Protein AF-A0A6B3HB04-F1 (afdb_monomer_lite)

Foldseek 3Di:
DVQQVDDDPQEWHWDDKDWDQPPVPRDIDIDTDTDDADAAQLVVVQCVQADPVRDRDDDDPVVVVVQVVQVVVSQVSQVVVVKDDDDDDSRQWGDDDPHIHGHDCVRIDD

Structure (mmCIF, N/CA/C/O backbone):
data_AF-A0A6B3HB04-F1
#
_entry.id   AF-A0A6B3HB04-F1
#
loop_
_atom_site.group_PDB
_atom_site.id
_atom_site.type_symbol
_atom_site.label_atom_id
_atom_site.label_alt_id
_atom_site.label_comp_id
_atom_site.label_asym_id
_atom_site.label_entity_id
_atom_site.label_seq_id
_atom_site.pdbx_PDB_ins_code
_atom_site.Cartn_x
_atom_site.Cartn_y
_atom_site.Cartn_z
_atom_site.occupancy
_atom_site.B_iso_or_equiv
_atom_site.auth_seq_id
_atom_site.auth_comp_id
_atom_site.auth_asym_id
_atom_site.auth_atom_id
_atom_site.pdbx_PDB_model_num
ATOM 1 N N . ARG A 1 1 ? -11.345 1.991 14.980 1.00 61.66 1 ARG A N 1
ATOM 2 C CA . ARG A 1 1 ? -11.864 0.626 15.265 1.00 61.66 1 ARG A CA 1
ATOM 3 C C . ARG A 1 1 ? -12.165 -0.167 13.990 1.00 61.66 1 ARG A C 1
ATOM 5 O O . ARG A 1 1 ? -11.665 -1.272 13.910 1.00 61.66 1 ARG A O 1
ATOM 12 N N . PHE A 1 2 ? -12.837 0.388 12.969 1.00 75.94 2 PHE A N 1
ATOM 13 C CA . PHE A 1 2 ? -13.143 -0.356 11.726 1.00 75.94 2 PHE A CA 1
ATOM 14 C C . PHE A 1 2 ? -11.912 -0.842 10.929 1.00 75.94 2 PHE A C 1
ATOM 16 O O . PHE A 1 2 ? -11.978 -1.864 10.264 1.00 75.94 2 PHE A O 1
ATOM 23 N N . LEU A 1 3 ? -10.780 -0.134 11.001 1.00 81.81 3 LEU A N 1
ATOM 24 C CA . LEU A 1 3 ? -9.551 -0.526 10.298 1.00 81.81 3 LEU A CA 1
ATOM 25 C C . LEU A 1 3 ? -8.965 -1.866 10.770 1.00 81.81 3 LEU A C 1
ATOM 27 O O . LEU A 1 3 ? -8.298 -2.533 9.992 1.00 81.81 3 LEU A O 1
ATOM 31 N N . ALA A 1 4 ? -9.224 -2.271 12.018 1.00 83.62 4 ALA A N 1
ATOM 32 C CA . ALA A 1 4 ? -8.769 -3.560 12.546 1.00 83.62 4 ALA A CA 1
ATOM 33 C C . ALA A 1 4 ? -9.581 -4.752 11.999 1.00 83.62 4 ALA A C 1
ATOM 35 O O . ALA A 1 4 ? -9.169 -5.895 12.154 1.00 83.62 4 ALA A O 1
ATOM 36 N N . GLU A 1 5 ? -10.728 -4.493 11.362 1.00 84.94 5 GLU A N 1
ATOM 37 C CA . GLU A 1 5 ? -11.588 -5.510 10.736 1.00 84.94 5 GLU A CA 1
ATOM 38 C C . GLU A 1 5 ? -11.216 -5.756 9.262 1.00 84.94 5 GLU A C 1
ATOM 40 O O . GLU A 1 5 ? -11.827 -6.590 8.592 1.00 84.94 5 GLU A O 1
ATOM 45 N N . ILE A 1 6 ? -10.239 -5.013 8.732 1.00 90.31 6 ILE A N 1
ATOM 46 C CA . ILE A 1 6 ? -9.760 -5.167 7.360 1.00 90.31 6 ILE A CA 1
ATOM 47 C C . ILE A 1 6 ? -8.701 -6.265 7.344 1.00 90.31 6 ILE A C 1
ATOM 49 O O . ILE A 1 6 ? -7.623 -6.115 7.916 1.00 90.31 6 ILE A O 1
ATOM 53 N N . GLU A 1 7 ? -9.010 -7.360 6.655 1.00 92.19 7 GLU A N 1
ATOM 54 C CA . GLU A 1 7 ? -8.091 -8.473 6.439 1.00 92.19 7 GLU A CA 1
ATOM 55 C C . GLU A 1 7 ? -8.070 -8.815 4.946 1.00 92.19 7 GLU A C 1
ATOM 57 O O . GLU A 1 7 ? -9.058 -9.282 4.375 1.00 92.19 7 GLU A O 1
ATOM 62 N N . HIS A 1 8 ? -6.939 -8.519 4.305 1.00 95.94 8 HIS A N 1
ATOM 63 C CA . HIS A 1 8 ? -6.691 -8.754 2.886 1.00 95.94 8 HIS A CA 1
ATOM 64 C C . HIS A 1 8 ? -5.190 -8.956 2.658 1.00 95.94 8 HIS A C 1
ATOM 66 O O . HIS A 1 8 ? -4.389 -8.284 3.304 1.00 95.94 8 HIS A O 1
ATOM 72 N N . ALA A 1 9 ? -4.800 -9.835 1.729 1.00 95.44 9 ALA A N 1
ATOM 73 C CA . ALA A 1 9 ? -3.387 -10.141 1.473 1.00 95.44 9 ALA A CA 1
ATOM 74 C C . ALA A 1 9 ? -2.576 -8.878 1.118 1.00 95.44 9 ALA A C 1
ATOM 76 O O . ALA A 1 9 ? -1.529 -8.619 1.711 1.00 95.44 9 ALA A O 1
ATOM 77 N N . ASN A 1 10 ? -3.137 -8.033 0.246 1.00 97.50 10 ASN A N 1
ATOM 78 C CA . ASN A 1 10 ? -2.508 -6.802 -0.244 1.00 97.50 10 ASN A CA 1
ATOM 79 C C . ASN A 1 10 ? -2.744 -5.556 0.633 1.00 97.50 10 ASN A C 1
ATOM 81 O O . ASN A 1 10 ? -2.500 -4.437 0.186 1.00 97.50 10 ASN A O 1
ATOM 85 N N . ILE A 1 11 ? -3.240 -5.708 1.866 1.00 96.88 11 ILE A N 1
ATOM 86 C CA . ILE A 1 11 ? -3.403 -4.598 2.821 1.00 96.88 11 ILE A CA 1
ATOM 87 C C . ILE A 1 11 ? -2.647 -4.945 4.102 1.00 96.88 11 ILE A C 1
ATOM 89 O O . ILE A 1 11 ? -2.715 -6.074 4.587 1.00 96.88 11 ILE A O 1
ATOM 93 N N . VAL A 1 12 ? -1.911 -3.981 4.657 1.00 96.25 12 VAL A N 1
ATOM 94 C CA . VAL A 1 12 ? -1.254 -4.156 5.956 1.00 96.25 12 VAL A CA 1
ATOM 95 C C . VAL A 1 12 ? -2.281 -4.463 7.046 1.00 96.25 12 VAL A C 1
ATOM 97 O O . VAL A 1 12 ? -3.283 -3.760 7.199 1.00 96.25 12 VAL A O 1
ATOM 100 N N . ARG A 1 13 ? -2.031 -5.507 7.837 1.00 94.81 13 ARG A N 1
ATOM 101 C CA . ARG A 1 13 ? -2.923 -5.844 8.948 1.00 94.81 13 ARG A CA 1
ATOM 102 C C . ARG A 1 13 ? -2.737 -4.865 10.102 1.00 94.81 13 ARG A C 1
ATOM 104 O O . ARG A 1 13 ? -1.628 -4.696 10.603 1.00 94.81 13 ARG A O 1
ATOM 111 N N . ILE A 1 14 ? -3.828 -4.269 10.576 1.00 93.81 14 ILE A N 1
ATOM 112 C CA . ILE A 1 14 ? -3.819 -3.425 11.776 1.00 93.81 14 ILE A CA 1
ATOM 113 C C . ILE A 1 14 ? -4.154 -4.279 13.000 1.00 93.81 14 ILE A C 1
ATOM 115 O O . ILE A 1 14 ? -5.211 -4.902 13.056 1.00 93.81 14 ILE A O 1
ATOM 119 N N . TYR A 1 15 ? -3.266 -4.293 13.993 1.00 91.88 15 TYR A N 1
ATOM 120 C CA . TYR A 1 15 ? -3.456 -5.041 15.237 1.00 91.88 15 TYR A CA 1
ATOM 121 C C . TYR A 1 15 ? -4.149 -4.214 16.313 1.00 91.88 15 TYR A C 1
ATOM 123 O O . TYR A 1 15 ? -5.016 -4.730 17.015 1.00 91.88 15 TYR A O 1
ATOM 131 N N . ASN A 1 16 ? -3.757 -2.948 16.485 1.00 88.56 16 ASN A N 1
ATOM 132 C CA . ASN A 1 16 ? -4.297 -2.121 17.560 1.00 88.56 16 ASN A CA 1
ATOM 133 C C . ASN A 1 16 ? -4.140 -0.615 17.304 1.00 88.56 16 ASN A C 1
ATOM 135 O O . ASN A 1 16 ? -3.336 -0.187 16.479 1.00 88.56 16 ASN A O 1
ATOM 139 N N . PHE A 1 17 ? -4.882 0.178 18.074 1.00 89.38 17 PHE A N 1
ATOM 140 C CA . PHE A 1 17 ? -4.746 1.628 18.186 1.00 89.38 17 PHE A CA 1
ATOM 141 C C . PHE A 1 17 ? -4.447 1.962 19.647 1.00 89.38 17 PHE A C 1
ATOM 143 O O . PHE A 1 17 ? -5.190 1.544 20.535 1.00 89.38 17 PHE A O 1
ATOM 150 N N . VAL A 1 18 ? -3.358 2.681 19.894 1.00 90.06 18 VAL A N 1
ATOM 151 C CA . VAL A 1 18 ? -2.884 3.031 21.236 1.00 90.06 18 VAL A CA 1
ATOM 152 C C . VAL A 1 18 ? -2.833 4.545 21.358 1.00 90.06 18 VAL A C 1
ATOM 154 O O . VAL A 1 18 ? -2.367 5.218 20.449 1.00 90.06 18 VAL A O 1
ATOM 157 N N . GLU A 1 19 ? -3.289 5.077 22.483 1.00 92.44 19 GLU A N 1
ATOM 158 C CA . GLU A 1 19 ? -3.159 6.493 22.822 1.00 92.44 19 GLU A CA 1
ATOM 159 C C . GLU A 1 19 ? -2.161 6.633 23.975 1.00 92.44 19 GLU A C 1
ATOM 161 O O . GLU A 1 19 ? -2.196 5.857 24.934 1.00 92.44 19 GLU A O 1
ATOM 166 N N . HIS A 1 20 ? -1.256 7.603 23.882 1.00 90.31 20 HIS A N 1
ATOM 167 C CA . HIS A 1 20 ? -0.256 7.885 24.905 1.00 90.31 20 HIS A CA 1
ATOM 168 C C . HIS A 1 20 ? -0.273 9.369 25.261 1.00 90.31 20 HIS A C 1
ATOM 170 O O . HIS A 1 20 ? -0.188 10.221 24.383 1.00 90.31 20 HIS A O 1
ATOM 176 N N . LEU A 1 21 ? -0.367 9.678 26.555 1.00 93.06 21 LEU A N 1
ATOM 177 C CA . LEU A 1 21 ? -0.264 11.047 27.048 1.00 93.06 21 LEU A 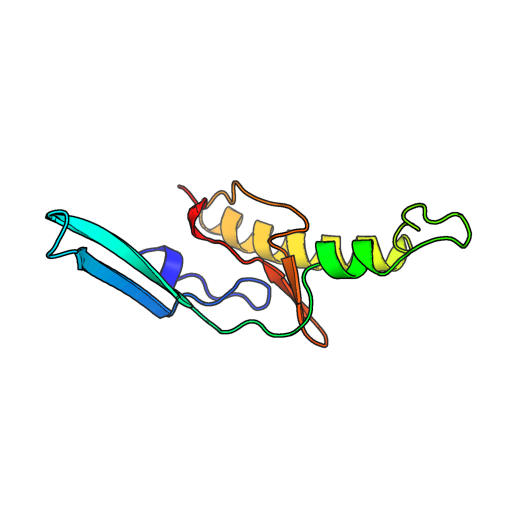CA 1
ATOM 178 C C . LEU A 1 21 ? 1.213 11.430 27.179 1.00 93.06 21 LEU A C 1
ATOM 180 O O . LEU A 1 21 ? 1.901 10.917 28.065 1.00 93.06 21 LEU A O 1
ATOM 184 N N . ASP A 1 22 ? 1.680 12.363 26.351 1.00 91.31 22 ASP A N 1
ATOM 185 C CA . ASP A 1 22 ? 2.981 12.996 26.545 1.00 91.31 22 ASP A CA 1
ATOM 186 C C . ASP A 1 22 ? 2.916 13.868 27.806 1.00 91.31 22 ASP A C 1
ATOM 188 O O . ASP A 1 22 ? 2.330 14.950 27.824 1.00 91.31 22 ASP A O 1
ATOM 192 N N . GLN A 1 23 ? 3.535 13.400 28.891 1.00 90.69 23 GLN A N 1
ATOM 193 C CA . GLN A 1 23 ? 3.526 14.093 30.183 1.00 90.69 23 GLN A CA 1
ATOM 194 C C . GLN A 1 23 ? 4.226 15.458 30.153 1.00 90.69 23 GLN A C 1
ATOM 196 O O . GLN A 1 23 ? 3.999 16.280 31.040 1.00 90.69 23 GLN A O 1
ATOM 201 N N . ARG A 1 24 ? 5.083 15.718 29.161 1.00 92.25 24 ARG A N 1
ATOM 202 C CA . ARG A 1 24 ? 5.820 16.980 29.045 1.00 92.25 24 ARG A CA 1
ATOM 203 C C . ARG A 1 24 ? 4.983 18.069 28.379 1.00 92.25 24 ARG A C 1
ATOM 205 O O . ARG A 1 24 ? 5.137 19.239 28.717 1.00 92.25 24 ARG A O 1
ATOM 212 N N . THR A 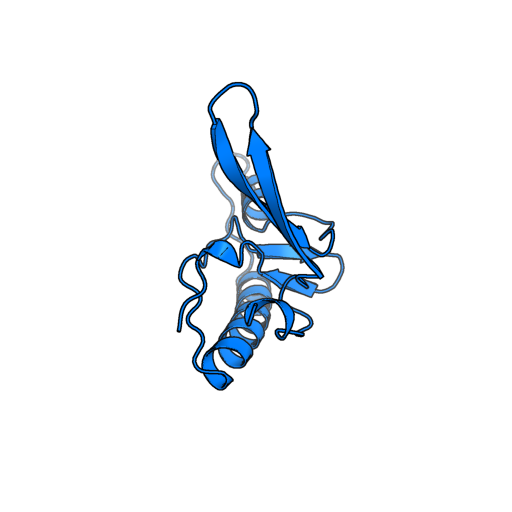1 25 ? 4.146 17.701 27.415 1.00 91.62 25 THR A N 1
ATOM 213 C CA . THR A 1 25 ? 3.352 18.644 26.608 1.00 91.62 25 THR A CA 1
ATOM 214 C C . THR A 1 25 ? 1.865 18.618 26.960 1.00 91.62 25 THR A C 1
ATOM 216 O O . THR A 1 25 ? 1.158 19.585 26.685 1.00 91.62 25 THR A O 1
ATOM 219 N N . GLY A 1 26 ? 1.392 17.540 27.588 1.00 91.94 26 GLY A N 1
ATOM 220 C CA . GLY A 1 26 ? -0.017 17.284 27.864 1.00 91.94 26 GLY A CA 1
ATOM 221 C C . GLY A 1 26 ? -0.818 16.823 26.641 1.00 91.94 26 GLY A C 1
ATOM 222 O O . GLY A 1 26 ? -2.041 16.736 26.743 1.00 91.94 26 GLY A O 1
ATOM 223 N N . SER A 1 27 ? -0.179 16.550 25.494 1.00 93.12 27 SER A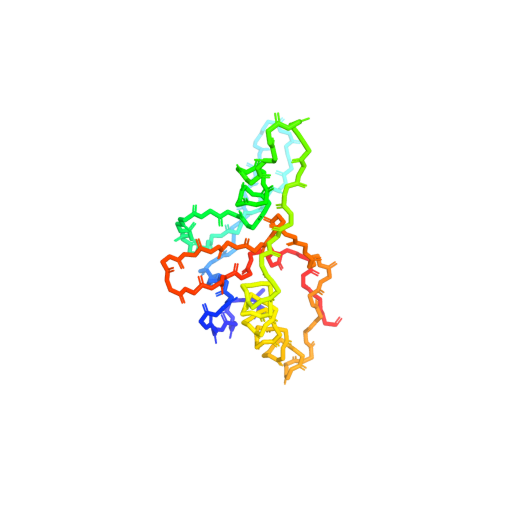 N 1
ATOM 224 C CA . SER A 1 27 ? -0.868 16.060 24.294 1.00 93.12 27 SER A CA 1
ATOM 225 C C . SER A 1 27 ? -1.113 14.556 24.349 1.00 93.12 27 SER A C 1
ATOM 227 O O . SER A 1 27 ? -0.325 13.797 24.913 1.00 93.12 27 SER A O 1
ATOM 229 N N . LEU A 1 28 ? -2.224 14.122 23.752 1.00 92.00 28 LEU A N 1
ATOM 230 C CA . LEU A 1 28 ? -2.518 12.710 23.550 1.00 92.00 28 LEU A CA 1
ATOM 231 C C . LEU A 1 28 ? -2.107 12.312 22.130 1.00 92.00 28 LEU A C 1
ATOM 233 O O . LEU A 1 28 ? -2.733 12.738 21.159 1.00 92.00 28 LEU A O 1
ATOM 237 N N . ASP A 1 29 ? -1.068 11.493 22.025 1.00 90.50 29 ASP A N 1
ATOM 238 C CA . ASP A 1 29 ? -0.532 11.009 20.758 1.00 90.50 29 ASP A CA 1
ATOM 239 C C . ASP A 1 29 ? -1.127 9.638 20.422 1.00 90.50 29 ASP A C 1
ATOM 241 O O . ASP A 1 29 ? -1.129 8.718 21.246 1.00 90.50 29 ASP A O 1
ATOM 245 N N . GLY A 1 30 ? -1.628 9.492 19.196 1.00 87.94 30 GLY A N 1
ATOM 246 C CA . GLY A 1 30 ? -2.170 8.238 18.681 1.00 87.94 30 GLY A CA 1
ATOM 247 C C . GLY A 1 30 ? -1.123 7.431 17.914 1.00 87.94 30 GLY A C 1
ATOM 248 O O . GLY A 1 30 ? -0.477 7.945 17.004 1.00 87.94 30 GLY A O 1
ATOM 249 N N . TYR A 1 31 ? -1.010 6.146 18.231 1.00 88.88 31 TYR A N 1
ATOM 250 C CA . TYR A 1 31 ? -0.142 5.177 17.570 1.00 88.88 31 TYR A CA 1
ATOM 251 C C . TYR A 1 31 ? -0.977 4.044 16.979 1.00 88.88 31 TYR A C 1
ATOM 253 O O . TYR A 1 31 ? -1.917 3.544 17.601 1.00 88.88 31 TYR A O 1
ATOM 261 N N . ILE A 1 32 ? -0.603 3.597 15.783 1.00 89.56 32 ILE A N 1
ATOM 262 C CA . ILE A 1 32 ? -1.194 2.425 15.138 1.00 89.56 32 ILE A CA 1
ATOM 263 C C . ILE A 1 32 ? -0.177 1.293 15.211 1.00 89.56 32 ILE A C 1
ATOM 265 O O . ILE A 1 32 ? 0.950 1.429 14.738 1.00 89.56 32 ILE A O 1
ATOM 269 N N . VAL A 1 33 ? -0.577 0.171 15.801 1.00 92.06 33 VAL A N 1
ATOM 270 C CA . VAL A 1 33 ? 0.217 -1.058 15.813 1.00 92.06 33 VAL A CA 1
ATOM 271 C C . VAL A 1 33 ? -0.259 -1.921 14.658 1.00 92.06 33 VAL A C 1
ATOM 273 O O . VAL A 1 33 ? -1.439 -2.267 14.585 1.00 92.06 33 VAL A O 1
ATOM 276 N N . MET A 1 34 ? 0.651 -2.270 13.757 1.00 94.12 34 MET A N 1
ATOM 277 C CA . MET A 1 34 ? 0.347 -2.997 12.528 1.00 94.12 34 MET A CA 1
ATOM 278 C C . MET A 1 34 ? 1.413 -4.046 12.217 1.00 94.12 34 MET A C 1
ATOM 280 O O . MET A 1 34 ? 2.465 -4.090 12.855 1.00 94.12 34 MET A O 1
ATOM 284 N N . GLU A 1 35 ? 1.111 -4.913 11.257 1.00 94.19 35 GLU A N 1
ATOM 285 C CA . GLU A 1 35 ? 2.045 -5.874 10.680 1.00 94.19 35 GLU A CA 1
ATOM 286 C C . GLU A 1 35 ? 3.342 -5.187 10.242 1.00 94.19 35 GLU A C 1
ATOM 288 O O . GLU A 1 35 ? 3.326 -4.125 9.617 1.00 94.19 35 GLU A O 1
ATOM 293 N N . TYR A 1 36 ? 4.474 -5.817 10.559 1.00 94.56 36 TYR A N 1
ATOM 294 C CA . TYR A 1 36 ? 5.743 -5.434 9.965 1.00 94.56 36 TYR A CA 1
ATOM 295 C C . TYR A 1 36 ? 5.795 -5.958 8.530 1.00 94.56 36 TYR A C 1
ATOM 297 O O . TYR A 1 36 ? 5.880 -7.164 8.303 1.00 94.56 36 TYR A O 1
ATOM 305 N N . VAL A 1 37 ? 5.744 -5.039 7.572 1.00 95.19 37 VAL A N 1
ATOM 306 C CA . VAL A 1 37 ? 5.848 -5.343 6.146 1.00 95.19 37 VAL A CA 1
ATOM 307 C C . VAL A 1 37 ? 7.310 -5.176 5.732 1.00 95.19 37 VAL A C 1
ATOM 309 O O . VAL A 1 37 ? 7.824 -4.059 5.707 1.00 95.19 37 VAL A O 1
ATOM 312 N N . GLY A 1 38 ? 7.996 -6.291 5.466 1.00 93.06 38 GLY A N 1
ATOM 313 C CA . GLY A 1 38 ? 9.379 -6.293 4.969 1.00 93.06 38 GLY A CA 1
ATOM 314 C C . GLY A 1 38 ? 9.481 -5.884 3.494 1.00 93.06 38 GLY A C 1
ATOM 315 O O . GLY A 1 38 ? 8.495 -5.515 2.877 1.00 93.06 38 GLY A O 1
ATOM 316 N N . GLY A 1 39 ? 10.663 -5.985 2.885 1.00 95.94 39 GLY A N 1
ATOM 317 C CA . GLY A 1 39 ? 10.835 -5.692 1.454 1.00 95.94 39 GLY A CA 1
ATOM 318 C C . GLY A 1 39 ? 11.086 -4.213 1.146 1.00 95.94 39 GLY A C 1
ATOM 319 O O . GLY A 1 39 ? 11.708 -3.517 1.946 1.00 95.94 39 GLY A O 1
ATOM 320 N N . LYS A 1 40 ? 10.681 -3.755 -0.046 1.00 97.12 40 LYS A N 1
ATOM 321 C CA . LYS A 1 40 ? 10.991 -2.403 -0.552 1.00 97.12 40 LYS A CA 1
ATOM 322 C C . LYS A 1 40 ? 9.742 -1.668 -1.007 1.00 97.12 40 LYS A C 1
ATOM 324 O O . LYS A 1 40 ? 8.914 -2.236 -1.722 1.00 97.12 40 LYS A O 1
ATOM 329 N N . ALA A 1 41 ? 9.641 -0.381 -0.686 1.00 97.56 41 ALA A N 1
ATOM 330 C CA . ALA A 1 41 ? 8.611 0.463 -1.275 1.00 97.56 41 ALA A CA 1
ATOM 331 C C . ALA A 1 41 ? 8.800 0.561 -2.798 1.00 97.56 41 ALA A C 1
ATOM 333 O O . ALA A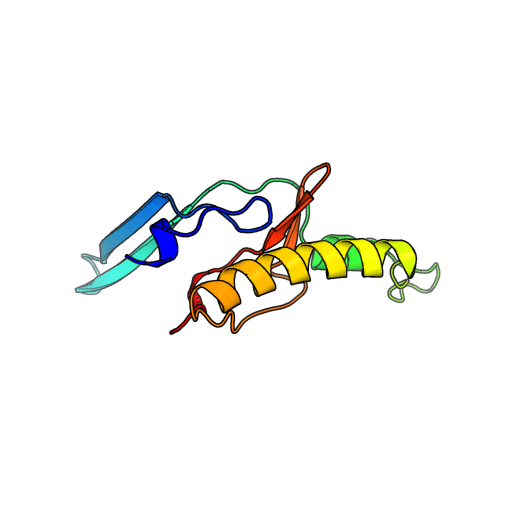 1 41 ? 9.930 0.618 -3.298 1.00 97.56 41 ALA A O 1
ATOM 334 N N . LEU A 1 42 ? 7.709 0.673 -3.561 1.00 96.94 42 LEU A N 1
ATOM 335 C CA . LEU A 1 42 ? 7.789 0.862 -5.016 1.00 96.94 42 LEU A CA 1
ATOM 336 C C . LEU A 1 42 ? 8.592 2.117 -5.383 1.00 96.94 42 LEU A C 1
ATOM 338 O O . LEU A 1 42 ? 9.262 2.153 -6.417 1.00 96.94 42 LEU A O 1
ATOM 342 N N . LYS A 1 43 ? 8.585 3.134 -4.515 1.00 95.88 43 LYS A N 1
ATOM 343 C CA . LYS A 1 43 ? 9.459 4.306 -4.633 1.00 95.88 43 LYS A CA 1
ATOM 344 C C . LYS A 1 43 ? 10.944 3.948 -4.617 1.00 95.88 43 LYS A C 1
ATOM 346 O O . LYS A 1 43 ? 11.701 4.523 -5.399 1.00 95.88 43 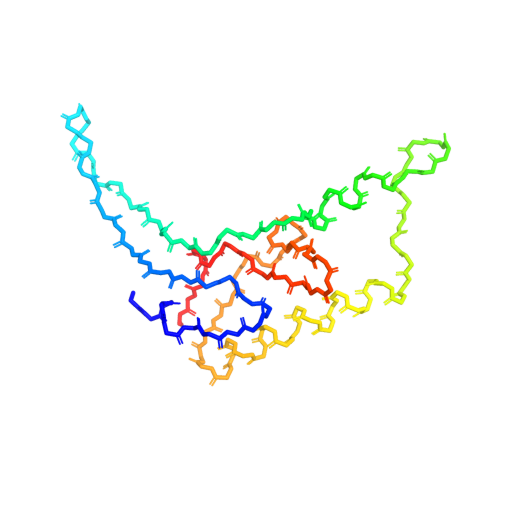LYS A O 1
ATOM 351 N N . GLU A 1 44 ? 11.366 3.050 -3.733 1.00 96.00 44 GLU A N 1
ATOM 352 C CA . GLU A 1 44 ? 12.756 2.596 -3.637 1.00 96.00 44 GLU A CA 1
ATOM 353 C C . GLU A 1 44 ? 13.137 1.800 -4.883 1.00 96.00 44 GLU A C 1
ATOM 355 O O . GLU A 1 44 ? 14.131 2.124 -5.528 1.00 96.00 44 GLU A O 1
ATOM 360 N N . ILE A 1 45 ? 12.276 0.875 -5.316 1.00 95.44 45 ILE A N 1
ATOM 361 C CA . ILE A 1 45 ? 12.468 0.101 -6.552 1.00 95.44 45 ILE A CA 1
ATOM 362 C C . ILE A 1 45 ? 12.609 1.037 -7.763 1.00 95.44 45 ILE A C 1
ATOM 364 O O . ILE A 1 45 ? 13.554 0.929 -8.546 1.00 95.44 45 ILE A O 1
ATOM 368 N N . ALA A 1 46 ? 11.719 2.022 -7.900 1.00 92.94 46 ALA A N 1
ATOM 369 C CA . ALA A 1 46 ? 11.805 3.029 -8.957 1.00 92.94 46 ALA A CA 1
ATOM 370 C C . ALA A 1 46 ? 13.048 3.932 -8.825 1.00 92.94 46 ALA A C 1
ATOM 372 O O . ALA A 1 46 ? 13.504 4.531 -9.803 1.00 92.94 46 ALA A O 1
ATOM 373 N N . ASN A 1 47 ? 13.606 4.078 -7.621 1.00 93.12 47 ASN A N 1
ATOM 374 C CA . ASN A 1 47 ? 14.813 4.860 -7.382 1.00 93.12 47 ASN A CA 1
ATOM 375 C C . ASN A 1 47 ? 16.108 4.107 -7.688 1.00 93.12 47 ASN A C 1
ATOM 377 O O . ASN A 1 47 ? 17.074 4.734 -8.116 1.00 93.12 47 ASN A O 1
ATOM 381 N N . GLU A 1 48 ? 16.115 2.791 -7.538 1.00 94.94 48 GLU A N 1
ATOM 382 C CA . GLU A 1 48 ? 17.251 1.939 -7.893 1.00 94.94 48 GLU A CA 1
ATOM 383 C C . GLU A 1 48 ? 17.399 1.791 -9.410 1.00 94.94 48 GLU A C 1
ATOM 385 O O . GLU A 1 48 ? 18.507 1.657 -9.929 1.00 94.94 48 GLU A O 1
ATOM 390 N N . ARG A 1 49 ? 16.294 1.907 -10.153 1.00 94.12 49 ARG A N 1
ATOM 391 C CA . ARG A 1 49 ? 16.307 1.883 -11.618 1.00 94.12 49 ARG A CA 1
ATOM 392 C C . ARG A 1 49 ? 16.808 3.203 -12.200 1.00 94.12 49 ARG A C 1
ATOM 394 O O . ARG A 1 49 ? 16.101 4.220 -12.224 1.00 94.12 49 ARG A O 1
ATOM 401 N N . ARG A 1 50 ? 18.048 3.203 -12.685 1.00 94.62 50 ARG A N 1
ATOM 402 C CA . ARG A 1 50 ? 18.684 4.358 -13.326 1.00 94.62 50 ARG A CA 1
ATOM 403 C C . ARG A 1 50 ? 19.319 3.959 -14.650 1.00 94.62 50 ARG A C 1
ATOM 405 O O . ARG A 1 50 ? 20.033 2.969 -14.740 1.00 94.62 50 ARG A O 1
ATOM 412 N N . THR A 1 51 ? 19.079 4.773 -15.669 1.00 93.88 51 THR A N 1
ATOM 413 C CA . THR A 1 51 ? 19.817 4.716 -16.936 1.00 93.88 51 THR A CA 1
ATOM 414 C C . THR A 1 51 ? 21.288 5.103 -16.715 1.00 93.88 51 THR A C 1
ATOM 416 O O . THR A 1 51 ? 21.587 5.790 -15.732 1.00 93.88 51 THR A O 1
ATOM 419 N N . PRO A 1 52 ? 22.211 4.784 -17.645 1.00 93.25 52 PRO A N 1
ATOM 420 C CA . PRO A 1 52 ? 23.605 5.238 -17.561 1.00 93.25 52 PRO A CA 1
ATOM 421 C C . PRO A 1 52 ? 23.762 6.765 -17.444 1.00 93.25 52 PRO A C 1
ATOM 423 O O . PRO A 1 52 ? 24.735 7.250 -16.881 1.00 93.25 52 PRO A O 1
ATOM 426 N N . ALA A 1 53 ? 22.780 7.530 -17.933 1.00 94.00 53 ALA A N 1
ATOM 427 C CA . ALA A 1 53 ? 22.728 8.987 -17.821 1.00 94.00 53 ALA A CA 1
ATOM 428 C C . ALA A 1 53 ? 22.158 9.493 -16.475 1.00 94.00 53 ALA A C 1
ATOM 430 O O . ALA A 1 53 ? 21.878 10.682 -16.335 1.00 94.00 53 ALA A O 1
ATOM 431 N N . GLY A 1 54 ? 21.906 8.609 -15.503 1.00 92.44 54 GLY A N 1
ATOM 432 C CA . GLY A 1 54 ? 21.391 8.956 -14.174 1.00 92.44 54 GLY A CA 1
ATOM 433 C C . GLY A 1 54 ? 19.897 9.301 -14.121 1.00 92.44 54 GLY A C 1
ATOM 434 O O . GLY A 1 54 ? 19.383 9.647 -13.058 1.00 92.44 54 GLY A O 1
ATOM 435 N N . LYS A 1 55 ? 19.163 9.195 -15.236 1.00 92.50 55 LYS A N 1
ATOM 436 C CA . LYS A 1 55 ? 17.700 9.383 -15.257 1.00 92.50 55 LYS A CA 1
ATOM 437 C C . LYS A 1 55 ? 16.983 8.134 -14.754 1.00 92.50 55 LYS A C 1
ATOM 439 O O . LYS A 1 55 ? 17.492 7.030 -14.954 1.00 92.50 55 LYS A O 1
ATOM 444 N N . ARG A 1 56 ? 15.795 8.307 -14.156 1.00 90.06 56 ARG A N 1
ATOM 445 C CA . ARG A 1 56 ? 14.877 7.202 -13.829 1.00 90.06 56 ARG A CA 1
ATOM 446 C C . ARG A 1 56 ? 14.654 6.345 -15.070 1.00 90.06 56 ARG A C 1
ATOM 448 O O . ARG A 1 56 ? 14.229 6.871 -16.095 1.00 90.06 56 ARG A O 1
ATOM 455 N N . ASP A 1 57 ? 14.954 5.060 -14.946 1.00 95.38 57 ASP A N 1
ATOM 456 C CA . ASP A 1 57 ? 14.574 4.067 -15.941 1.00 95.38 57 ASP A CA 1
ATOM 457 C C . ASP A 1 57 ? 13.199 3.502 -15.550 1.00 95.38 57 ASP A C 1
ATOM 459 O O . ASP A 1 57 ? 13.080 2.938 -14.455 1.00 95.38 57 ASP A O 1
ATOM 463 N N . PRO A 1 58 ? 12.143 3.708 -16.359 1.00 92.38 58 PRO A N 1
ATOM 464 C CA . PRO A 1 58 ? 10.804 3.231 -16.035 1.00 92.38 58 PRO A CA 1
ATOM 465 C C . PRO A 1 58 ? 10.764 1.727 -15.741 1.00 92.38 58 PRO A C 1
ATOM 467 O O . PRO A 1 58 ? 11.605 0.954 -16.201 1.00 92.38 58 PRO A O 1
ATOM 470 N N . LEU A 1 59 ? 9.765 1.305 -14.964 1.00 93.75 59 LEU A N 1
ATOM 471 C CA . LEU A 1 59 ? 9.475 -0.120 -14.820 1.00 93.75 59 LEU A CA 1
ATOM 472 C C . LEU A 1 59 ? 9.021 -0.688 -16.176 1.00 93.75 59 LEU A C 1
ATOM 474 O O . LEU A 1 59 ? 8.309 0.012 -16.904 1.00 93.75 59 LEU A O 1
ATOM 478 N N . PRO A 1 60 ? 9.376 -1.945 -16.502 1.00 95.62 60 PRO A N 1
ATOM 479 C CA . PRO A 1 60 ? 8.727 -2.676 -17.582 1.00 95.62 60 PRO A CA 1
ATOM 480 C C . PRO A 1 60 ? 7.207 -2.639 -17.409 1.00 95.62 60 PRO A C 1
ATOM 482 O O . PRO A 1 60 ? 6.707 -2.695 -16.280 1.00 95.62 60 PRO A O 1
ATOM 485 N N . VAL A 1 61 ? 6.476 -2.539 -18.518 1.00 96.75 61 VAL A N 1
ATOM 486 C CA . VAL A 1 61 ? 5.014 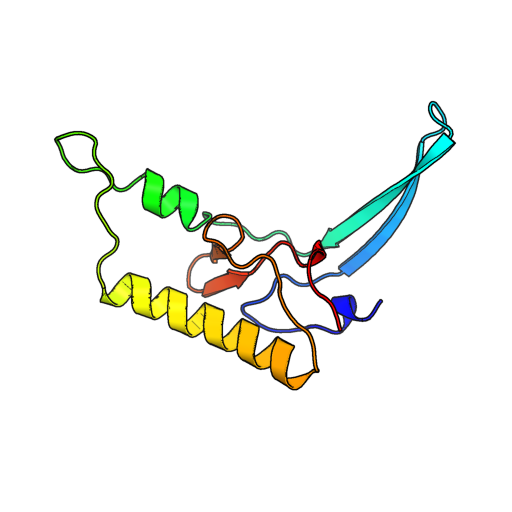-2.373 -18.501 1.00 96.75 61 VAL A CA 1
ATOM 487 C C . VAL A 1 61 ? 4.352 -3.532 -17.767 1.00 96.75 61 VAL A C 1
ATOM 489 O O . VAL A 1 61 ? 3.478 -3.316 -16.937 1.00 96.75 61 VAL A O 1
ATOM 492 N N . GLU A 1 62 ? 4.827 -4.749 -18.000 1.00 97.25 62 GLU A N 1
ATOM 493 C CA . GLU A 1 62 ? 4.324 -5.975 -17.391 1.00 97.25 62 GLU A CA 1
ATOM 494 C C . GLU A 1 62 ? 4.457 -5.933 -15.864 1.00 97.25 62 GLU A C 1
ATOM 496 O O . GLU A 1 62 ? 3.520 -6.271 -15.144 1.00 97.25 62 GLU A O 1
ATOM 501 N N . GLN A 1 63 ? 5.595 -5.443 -15.364 1.00 95.56 63 GLN A N 1
ATOM 502 C CA . GLN A 1 63 ? 5.838 -5.307 -13.929 1.00 95.56 63 GLN A CA 1
ATOM 503 C C . GLN A 1 63 ? 4.962 -4.210 -13.312 1.00 95.56 63 GLN A C 1
ATOM 505 O O . GLN A 1 63 ? 4.403 -4.394 -12.233 1.00 95.56 63 GLN A O 1
ATOM 510 N N . ALA A 1 64 ? 4.806 -3.076 -14.000 1.00 95.88 64 ALA A N 1
ATOM 511 C CA . ALA A 1 64 ? 3.912 -2.012 -13.552 1.00 95.88 64 ALA A CA 1
ATOM 512 C C . ALA A 1 64 ? 2.445 -2.479 -13.512 1.00 95.88 64 ALA A C 1
ATOM 514 O O . ALA A 1 64 ? 1.726 -2.163 -12.565 1.00 95.88 64 ALA A O 1
ATOM 515 N N . CYS A 1 65 ? 2.012 -3.259 -14.507 1.00 97.81 65 CYS A N 1
ATOM 516 C CA . CYS A 1 65 ? 0.685 -3.863 -14.544 1.00 97.81 65 CYS A CA 1
ATOM 517 C C . CYS A 1 65 ? 0.476 -4.858 -13.398 1.00 97.81 65 CYS A C 1
ATOM 519 O O . CYS A 1 65 ? -0.582 -4.811 -12.780 1.00 97.81 65 CYS A O 1
ATOM 521 N N . ALA A 1 66 ? 1.466 -5.698 -13.077 1.00 96.75 66 ALA A N 1
ATOM 522 C CA . ALA A 1 66 ? 1.381 -6.630 -11.950 1.00 96.75 66 ALA A CA 1
ATOM 523 C C . ALA A 1 66 ? 1.128 -5.895 -10.620 1.00 96.75 66 ALA A C 1
ATOM 525 O O . ALA A 1 66 ? 0.139 -6.174 -9.946 1.00 96.75 66 ALA A O 1
ATOM 526 N N . TYR A 1 67 ? 1.924 -4.863 -10.309 1.00 97.50 67 TYR A N 1
ATOM 527 C CA . TYR A 1 67 ? 1.690 -4.030 -9.121 1.00 97.50 67 TYR A CA 1
ATOM 528 C C . TYR A 1 67 ? 0.327 -3.330 -9.149 1.00 97.50 67 TYR A C 1
ATOM 530 O O . TYR A 1 67 ? -0.339 -3.208 -8.122 1.00 97.50 67 TYR A O 1
ATOM 538 N N . GLY A 1 68 ? -0.096 -2.857 -10.323 1.00 97.44 68 GLY A N 1
ATOM 539 C CA . GLY A 1 68 ? -1.399 -2.226 -10.500 1.00 97.44 68 GLY A CA 1
ATOM 540 C C . GLY A 1 68 ? -2.560 -3.170 -10.188 1.00 97.44 68 GLY A C 1
ATOM 541 O O . GLY A 1 68 ? -3.505 -2.755 -9.525 1.00 97.44 68 GLY A O 1
ATOM 542 N N . ILE A 1 69 ? -2.484 -4.428 -10.626 1.00 98.00 69 ILE A N 1
ATOM 543 C CA . ILE A 1 69 ? -3.516 -5.443 -10.373 1.00 98.00 69 ILE A CA 1
ATOM 544 C C . ILE A 1 69 ? -3.652 -5.702 -8.870 1.00 98.00 69 ILE A C 1
ATOM 546 O O . ILE A 1 69 ? -4.748 -5.563 -8.337 1.00 98.00 69 ILE A O 1
ATOM 550 N N . GLU A 1 70 ? -2.551 -5.961 -8.166 1.00 97.94 70 GLU A N 1
ATOM 551 C CA . GLU A 1 70 ? -2.581 -6.219 -6.718 1.00 97.94 70 GLU A CA 1
ATOM 552 C C . GLU A 1 70 ? -3.057 -5.004 -5.904 1.00 97.94 70 GLU A C 1
ATOM 554 O O . GLU A 1 70 ? -3.821 -5.127 -4.941 1.00 97.94 70 GLU A O 1
ATOM 559 N N . ALA A 1 71 ? -2.668 -3.794 -6.316 1.00 98.06 71 ALA A N 1
ATOM 560 C CA . ALA A 1 71 ? -3.194 -2.572 -5.718 1.00 98.06 71 ALA A CA 1
ATOM 561 C C . ALA A 1 71 ? -4.709 -2.431 -5.946 1.00 98.06 71 ALA A C 1
ATOM 563 O O . ALA A 1 71 ? -5.438 -2.028 -5.038 1.00 98.06 71 ALA A O 1
ATOM 564 N N . LEU A 1 72 ? -5.205 -2.770 -7.141 1.00 98.06 72 LEU A N 1
ATOM 565 C CA . LEU A 1 72 ? -6.633 -2.731 -7.458 1.00 98.06 72 LEU A CA 1
ATOM 566 C C . LEU A 1 72 ? -7.434 -3.777 -6.675 1.00 98.06 72 LEU A C 1
ATOM 568 O O . LEU A 1 72 ? -8.569 -3.487 -6.302 1.00 98.06 72 LEU A O 1
ATOM 572 N N . GLU A 1 73 ? -6.865 -4.942 -6.370 1.00 98.06 73 GLU A N 1
ATOM 573 C CA . GLU A 1 73 ? -7.495 -5.946 -5.502 1.00 98.06 73 GLU A CA 1
ATOM 574 C C . GLU A 1 73 ? -7.700 -5.403 -4.080 1.00 98.06 73 GLU A C 1
ATOM 576 O O . GLU A 1 73 ? -8.813 -5.456 -3.545 1.00 98.06 73 GLU A O 1
ATOM 581 N N . ALA A 1 74 ? -6.671 -4.770 -3.502 1.00 97.44 74 ALA A N 1
ATOM 582 C CA . ALA A 1 74 ? -6.783 -4.077 -2.217 1.00 97.44 74 ALA A CA 1
ATOM 583 C C . ALA A 1 74 ? -7.848 -2.966 -2.244 1.00 97.44 74 ALA A C 1
ATOM 585 O O . ALA A 1 74 ? -8.712 -2.895 -1.366 1.00 97.44 74 ALA A O 1
ATOM 586 N N . LEU A 1 75 ? -7.823 -2.105 -3.267 1.00 97.50 75 LEU A N 1
ATOM 587 C CA . LEU A 1 75 ? -8.803 -1.027 -3.424 1.00 97.50 75 LEU A CA 1
ATOM 588 C C . LEU A 1 75 ? -10.226 -1.574 -3.589 1.00 97.50 75 LEU A C 1
ATOM 590 O O . LEU A 1 75 ? -11.156 -1.064 -2.967 1.00 97.50 75 LEU A O 1
ATOM 594 N N . GLY A 1 76 ? -10.400 -2.638 -4.374 1.00 97.69 76 GLY A N 1
ATOM 595 C CA . GLY A 1 76 ? -11.676 -3.324 -4.550 1.00 97.69 76 GLY A CA 1
ATOM 596 C C . GLY A 1 76 ? -12.227 -3.856 -3.228 1.00 97.69 76 GLY A C 1
ATOM 597 O O . GLY A 1 76 ? -13.405 -3.656 -2.929 1.00 97.69 76 GLY A O 1
ATOM 598 N N . HIS A 1 77 ? -11.371 -4.451 -2.394 1.00 97.12 77 HIS A N 1
ATOM 599 C CA . HIS A 1 77 ? -11.742 -4.935 -1.064 1.00 97.12 77 HIS A CA 1
ATOM 600 C C . HIS A 1 77 ? -12.194 -3.815 -0.111 1.00 97.12 77 HIS A C 1
ATOM 602 O O . HIS A 1 77 ? -13.125 -4.007 0.681 1.00 97.12 77 HIS A O 1
ATOM 608 N N . LEU A 1 78 ? -11.544 -2.649 -0.165 1.00 96.31 78 LEU A N 1
ATOM 609 C CA . LEU A 1 78 ? -11.942 -1.473 0.614 1.00 96.31 78 LEU A CA 1
ATOM 610 C C . LEU A 1 78 ? -13.270 -0.901 0.109 1.00 96.31 78 LEU A C 1
ATOM 612 O O . LEU A 1 78 ? -14.201 -0.695 0.893 1.00 96.31 78 LEU A O 1
ATOM 616 N N . HIS A 1 79 ? -13.401 -0.722 -1.205 1.00 96.56 79 HIS A N 1
ATOM 617 C CA . HIS A 1 79 ? -14.618 -0.201 -1.820 1.00 96.56 79 HIS A CA 1
ATOM 618 C C . HIS A 1 79 ? -15.827 -1.106 -1.559 1.00 96.56 79 HIS A C 1
ATOM 620 O O . HIS A 1 79 ? -16.906 -0.598 -1.260 1.00 96.56 79 HIS A O 1
ATOM 626 N N . SER A 1 80 ? -15.655 -2.434 -1.549 1.00 96.12 80 SER A N 1
ATOM 627 C CA . SER A 1 80 ? -16.735 -3.375 -1.214 1.00 96.12 80 SER A CA 1
ATOM 628 C C . SER A 1 80 ? -17.253 -3.230 0.227 1.00 96.12 80 SER A C 1
ATOM 630 O O . SER A 1 80 ? -18.284 -3.804 0.570 1.00 96.12 80 SER A O 1
ATOM 632 N N . ARG A 1 81 ? -16.542 -2.482 1.083 1.00 94.25 81 ARG A N 1
ATOM 633 C CA . ARG A 1 81 ? -16.893 -2.174 2.482 1.00 94.25 81 ARG A CA 1
ATOM 634 C C . ARG A 1 81 ? -17.263 -0.704 2.699 1.00 94.25 81 ARG A C 1
ATOM 636 O O . ARG A 1 81 ? -17.388 -0.276 3.852 1.00 94.25 81 ARG A O 1
ATOM 643 N N . ASN A 1 82 ? -17.453 0.055 1.616 1.00 94.38 82 ASN A N 1
ATOM 644 C CA . ASN A 1 82 ? -17.654 1.507 1.633 1.00 94.38 82 ASN A CA 1
ATOM 645 C C . ASN A 1 82 ? -16.517 2.233 2.369 1.00 94.38 82 ASN A C 1
ATOM 647 O O . ASN A 1 82 ? -16.759 3.062 3.244 1.00 94.38 82 ASN A O 1
ATOM 651 N N . LEU A 1 83 ? -15.274 1.854 2.066 1.00 94.75 83 LEU A N 1
ATOM 652 C CA . LEU A 1 83 ? -14.071 2.505 2.571 1.00 94.75 83 LEU A CA 1
ATOM 653 C C . LEU A 1 83 ? -13.283 3.092 1.408 1.00 94.75 83 LEU A C 1
ATOM 655 O O . LEU A 1 83 ? -12.996 2.392 0.442 1.00 94.75 83 LEU A O 1
ATOM 659 N N . LEU A 1 84 ? -12.907 4.362 1.520 1.00 95.06 84 LEU A N 1
ATOM 660 C CA . LEU A 1 84 ? -12.109 5.075 0.534 1.00 95.06 84 LEU A CA 1
ATOM 661 C C . LEU A 1 84 ? -10.671 5.228 1.031 1.00 95.06 84 LEU A C 1
ATOM 663 O O . LEU A 1 84 ? -10.431 5.876 2.053 1.00 95.06 84 LEU A O 1
ATOM 667 N N . TYR A 1 85 ? -9.715 4.680 0.281 1.00 96.12 85 TYR A N 1
ATOM 668 C CA . TYR A 1 85 ? -8.290 4.925 0.494 1.00 96.12 85 TYR A CA 1
ATOM 669 C C . TYR A 1 85 ? -7.865 6.215 -0.207 1.00 96.12 85 TYR A C 1
ATOM 671 O O . TYR A 1 85 ? -7.985 6.332 -1.425 1.00 96.12 85 TYR A O 1
ATOM 679 N N . CYS A 1 86 ? -7.392 7.197 0.561 1.00 94.62 86 CYS A N 1
ATOM 680 C CA . CYS A 1 86 ? -7.158 8.551 0.048 1.00 94.62 86 CYS A CA 1
ATOM 681 C C . CYS A 1 86 ? -5.685 8.894 -0.209 1.00 94.62 86 CYS A C 1
ATOM 683 O O . CYS A 1 86 ? -5.411 10.015 -0.629 1.00 94.62 86 CYS A O 1
ATOM 685 N N . ASP A 1 87 ? -4.751 7.974 0.042 1.00 95.44 87 ASP A N 1
ATOM 686 C CA . ASP A 1 87 ? -3.310 8.248 -0.056 1.00 95.44 87 ASP A CA 1
ATOM 687 C C . ASP A 1 87 ? -2.568 7.190 -0.888 1.00 95.44 87 ASP A C 1
ATOM 689 O O . ASP A 1 87 ? -1.501 6.699 -0.520 1.00 95.44 87 ASP A O 1
ATOM 693 N N . PHE A 1 88 ? -3.157 6.808 -2.026 1.00 95.62 88 PHE A N 1
ATOM 694 C CA . PHE A 1 88 ? -2.525 5.873 -2.953 1.00 95.62 88 PHE A CA 1
ATOM 695 C C . PHE A 1 88 ? -1.358 6.531 -3.698 1.00 95.62 88 PHE A C 1
ATOM 697 O O . PHE A 1 88 ? -1.541 7.428 -4.523 1.00 95.62 88 PHE A O 1
ATOM 704 N N . LYS A 1 89 ? -0.147 6.051 -3.411 1.00 95.31 89 LYS A N 1
ATOM 705 C CA . LYS A 1 89 ? 1.116 6.479 -4.023 1.00 95.31 89 LYS A CA 1
ATOM 706 C C . LYS A 1 89 ? 2.172 5.385 -3.877 1.00 95.31 89 LYS A C 1
ATOM 708 O O . LYS A 1 89 ? 2.052 4.503 -3.033 1.00 95.31 89 LYS A O 1
ATOM 713 N N . VAL A 1 90 ? 3.245 5.479 -4.662 1.00 95.31 90 VAL A N 1
ATOM 714 C CA . VAL A 1 90 ? 4.353 4.500 -4.660 1.00 95.31 90 VAL A CA 1
ATOM 715 C C . VAL A 1 90 ? 5.119 4.423 -3.334 1.00 95.31 90 VAL A C 1
ATOM 717 O O . VAL A 1 90 ? 5.811 3.441 -3.085 1.00 95.31 90 VAL A O 1
ATOM 720 N N . ASP A 1 91 ? 5.020 5.452 -2.494 1.00 96.81 91 ASP A N 1
ATOM 721 C CA . ASP A 1 91 ? 5.583 5.476 -1.142 1.00 96.81 91 ASP A CA 1
ATOM 722 C C . ASP A 1 91 ? 4.820 4.540 -0.190 1.00 96.81 91 ASP A C 1
ATOM 724 O O . ASP A 1 91 ? 5.424 3.968 0.710 1.00 96.81 91 ASP A O 1
ATOM 728 N N . ASN A 1 92 ? 3.517 4.350 -0.422 1.00 97.62 92 ASN A N 1
ATOM 729 C CA . ASN A 1 92 ? 2.623 3.582 0.446 1.00 97.62 92 ASN A CA 1
ATOM 730 C C . ASN A 1 92 ? 2.313 2.181 -0.106 1.00 97.62 92 ASN A C 1
ATOM 732 O O . ASN A 1 92 ? 1.324 1.558 0.275 1.00 97.62 92 ASN A O 1
ATOM 736 N N . ALA A 1 93 ? 3.147 1.683 -1.015 1.00 97.75 93 ALA A N 1
ATOM 737 C CA . ALA A 1 93 ? 3.032 0.351 -1.586 1.00 97.75 93 ALA A CA 1
ATOM 738 C C . ALA A 1 93 ? 4.382 -0.353 -1.451 1.00 97.75 93 ALA A C 1
ATOM 740 O O . ALA A 1 93 ? 5.377 0.103 -2.019 1.00 97.75 93 ALA A O 1
ATOM 741 N N . ILE A 1 94 ? 4.421 -1.437 -0.680 1.00 98.25 94 ILE A N 1
ATOM 742 C CA . ILE A 1 94 ? 5.632 -2.211 -0.414 1.00 98.25 94 ILE A CA 1
ATOM 743 C C . ILE A 1 94 ? 5.545 -3.540 -1.148 1.00 98.25 94 ILE A C 1
ATOM 745 O O . ILE A 1 94 ? 4.606 -4.303 -0.934 1.00 98.25 94 ILE A O 1
ATOM 749 N N . GLN A 1 95 ? 6.540 -3.818 -1.988 1.00 97.56 95 GLN A N 1
ATOM 750 C CA . GLN A 1 95 ? 6.749 -5.154 -2.525 1.00 97.56 95 GLN A CA 1
ATOM 751 C C . GLN A 1 95 ? 7.476 -5.989 -1.470 1.00 97.56 95 GLN A C 1
ATOM 753 O O . GLN A 1 95 ? 8.651 -5.752 -1.169 1.00 97.56 95 GLN A O 1
ATOM 758 N N . THR A 1 96 ? 6.768 -6.973 -0.931 1.00 94.31 96 THR A N 1
ATOM 759 C CA . THR A 1 96 ? 7.332 -8.093 -0.167 1.00 94.31 96 THR A CA 1
ATOM 760 C C . THR A 1 96 ? 7.477 -9.266 -1.122 1.00 94.31 96 THR A C 1
ATOM 762 O O . THR A 1 96 ? 6.585 -9.399 -1.945 1.00 94.31 96 THR A O 1
ATOM 765 N N . GLU A 1 97 ? 8.534 -10.081 -1.030 1.00 87.00 97 GLU A N 1
ATOM 766 C CA . GLU A 1 97 ? 8.743 -11.322 -1.816 1.00 87.00 97 GLU A CA 1
ATOM 767 C C . GLU A 1 97 ? 7.831 -11.437 -3.058 1.00 87.00 97 GLU A C 1
ATOM 769 O O . GLU A 1 97 ? 8.117 -10.808 -4.083 1.00 87.00 97 GLU A O 1
ATOM 774 N N . ASP A 1 98 ? 6.675 -12.091 -2.900 1.00 87.31 98 ASP A N 1
ATOM 775 C CA . ASP A 1 98 ? 5.730 -12.391 -3.978 1.00 87.31 98 ASP A CA 1
ATOM 776 C C . ASP A 1 98 ? 4.449 -11.529 -4.000 1.00 87.31 98 ASP A C 1
ATOM 778 O O . ASP A 1 98 ? 3.570 -11.788 -4.815 1.00 87.31 98 ASP A O 1
ATOM 782 N N . GLN A 1 99 ? 4.303 -10.524 -3.128 1.00 94.69 99 GLN A N 1
ATOM 783 C CA . GLN A 1 99 ? 3.075 -9.719 -3.024 1.00 94.69 99 GLN A CA 1
ATOM 784 C C . GLN A 1 99 ? 3.332 -8.237 -2.717 1.00 94.69 99 GLN A C 1
ATOM 786 O O . GLN A 1 99 ? 4.182 -7.861 -1.898 1.00 94.69 99 GLN A O 1
ATOM 791 N N . LEU A 1 100 ? 2.501 -7.389 -3.308 1.00 97.75 100 LEU A N 1
ATOM 792 C CA . LEU A 1 100 ? 2.388 -5.977 -3.008 1.00 97.75 100 LEU A CA 1
ATOM 793 C C . LEU A 1 100 ? 1.429 -5.759 -1.833 1.00 97.75 100 LEU A C 1
ATOM 795 O O . LEU A 1 100 ? 0.278 -6.191 -1.863 1.00 97.75 100 LEU A O 1
ATOM 799 N N . LYS A 1 101 ? 1.863 -5.011 -0.819 1.00 97.69 101 LYS A N 1
ATOM 800 C CA . LYS A 1 101 ? 1.019 -4.565 0.297 1.00 97.69 101 LYS A CA 1
ATOM 801 C C . LYS A 1 101 ? 0.876 -3.050 0.308 1.00 97.69 101 LYS A C 1
ATOM 803 O O . LYS A 1 101 ? 1.871 -2.323 0.325 1.00 97.69 101 LYS A O 1
ATOM 808 N N . LEU A 1 102 ? -0.367 -2.575 0.357 1.00 97.44 102 LEU A N 1
ATOM 809 C CA . LEU A 1 102 ? -0.678 -1.182 0.658 1.00 97.44 102 LEU A CA 1
ATOM 810 C C . LEU A 1 102 ? -0.536 -0.931 2.158 1.00 97.44 102 LEU A C 1
ATOM 812 O O . LEU A 1 102 ? -1.074 -1.673 2.987 1.00 97.44 102 LEU A O 1
ATOM 816 N N . ILE A 1 103 ? 0.176 0.140 2.490 1.00 95.75 103 ILE A N 1
ATOM 817 C CA . ILE A 1 103 ? 0.412 0.602 3.856 1.00 95.75 103 ILE A CA 1
ATOM 818 C C . ILE A 1 103 ? -0.238 1.971 4.085 1.00 95.75 103 ILE A C 1
ATOM 820 O O . ILE A 1 103 ? -0.885 2.529 3.201 1.00 95.75 103 ILE A O 1
ATOM 824 N N . ASP A 1 104 ? -0.060 2.512 5.289 1.00 92.62 104 ASP A N 1
ATOM 825 C CA . ASP A 1 104 ? -0.562 3.832 5.681 1.00 92.62 104 ASP A CA 1
ATOM 826 C C . ASP A 1 104 ? -2.092 3.955 5.582 1.00 92.62 104 ASP A C 1
ATOM 828 O O . ASP A 1 104 ? -2.667 4.745 4.835 1.00 92.62 104 ASP A O 1
ATOM 832 N N . MET A 1 105 ? -2.786 3.141 6.378 1.00 89.88 105 MET A N 1
ATOM 833 C CA . MET A 1 105 ? -4.250 3.156 6.454 1.00 89.88 105 MET A CA 1
ATOM 834 C C . MET A 1 105 ? -4.812 4.371 7.220 1.00 89.88 105 MET A C 1
ATOM 836 O O . MET A 1 105 ? -6.023 4.454 7.427 1.00 89.88 105 MET A O 1
ATOM 840 N N . GLY A 1 106 ? -3.968 5.325 7.639 1.00 85.06 106 GLY A N 1
ATOM 841 C CA . GLY A 1 106 ? -4.386 6.510 8.396 1.00 85.06 106 GLY A CA 1
ATOM 842 C C . GLY A 1 106 ? -5.305 7.450 7.608 1.00 85.06 106 GLY A C 1
ATOM 843 O O . GLY A 1 106 ? -6.135 8.136 8.199 1.00 85.06 106 GLY A O 1
ATOM 844 N N . ALA A 1 107 ? -5.210 7.436 6.275 1.00 84.19 107 ALA A N 1
ATOM 845 C CA . ALA A 1 107 ? -6.024 8.260 5.379 1.00 84.19 107 ALA A CA 1
ATOM 846 C C . ALA A 1 107 ? -7.323 7.579 4.898 1.00 84.19 107 ALA A C 1
ATOM 848 O O . ALA A 1 107 ? -8.026 8.119 4.039 1.00 84.19 107 ALA A O 1
ATOM 849 N N . VAL A 1 108 ? -7.645 6.380 5.396 1.00 91.19 108 VAL A N 1
ATOM 850 C CA . VAL A 1 108 ? -8.871 5.669 5.009 1.00 91.19 108 VAL A CA 1
ATOM 851 C C . VAL A 1 108 ? -10.083 6.288 5.701 1.00 91.19 108 VAL A C 1
ATOM 853 O O . VAL A 1 108 ? -10.090 6.480 6.918 1.00 91.19 108 VAL A O 1
ATOM 856 N N . ARG A 1 109 ? -11.149 6.539 4.937 1.00 89.31 109 ARG A N 1
ATOM 857 C CA . ARG A 1 109 ? -12.406 7.118 5.442 1.00 89.31 109 ARG A CA 1
ATOM 858 C C . ARG A 1 109 ? -13.641 6.380 4.928 1.00 89.31 109 ARG A C 1
ATOM 860 O O . ARG A 1 109 ? -13.560 5.663 3.934 1.00 89.31 109 ARG A O 1
ATOM 867 N N . ARG A 1 110 ? -14.759 6.562 5.629 1.00 87.12 110 ARG A N 1
ATOM 868 C CA . ARG A 1 110 ? -16.103 6.174 5.174 1.00 87.12 110 ARG A CA 1
ATOM 869 C C . ARG A 1 110 ? -16.746 7.304 4.383 1.00 87.12 110 ARG A C 1
ATOM 871 O O . ARG A 1 110 ? -16.381 8.470 4.656 1.00 87.12 110 ARG A O 1
#

Secondary structure (DSSP, 8-state):
-GGGG---TTBPPEEEEEEEE-TTT--EEEEEEE----SEEHHHHHHH-B-TTSSB-PPPHHHHHHHHHHHHHHHHHHHTTT-EE---SGGGEEEETTEEEE--GGGEE-

Sequence (110 aa):
RFLAEIEHANIVRIYNFVEHLDQRTGSLDGYIVMEYVGGKALKEIANERRTPAGKRDPLPVEQACAYGIEALEALGHLHSRNLLYCDFKVDNAIQTEDQLKLIDMGAVRR

pLDDT: mean 93.38, std 4.98, range [61.66, 98.25]

Radius of gyration: 16.66 Å; chains: 1; bounding box: 41×31×49 Å